Protein AF-X0RUM8-F1 (afdb_monomer_lite)

Secondary structure (DSSP, 8-state):
-TTTS--S-----HHHHTTSS-HHHHHHHHHHTT-----

pLDDT: mean 82.25, std 8.24, range [59.5, 92.69]

Foldseek 3Di:
DVVVDVDPDDDDDPCCVVPVDHPVRVQVVCVVVVHDDDD

Radius of gyration: 10.51 Å; chains: 1; bounding box: 24×19×21 Å

InterPro domains:
  IPR011060 Ribulose-phosphate binding barrel [SSF51366] (1-38)
  IPR013785 Aldolase-type TIM barrel [G3DSA:3.20.20.70] (1-39)

Organism: NCBI:txid412755

Structure (mmCIF, N/CA/C/O backbone):
data_AF-X0RUM8-F1
#
_entry.id   AF-X0RUM8-F1
#
loop_
_atom_site.group_PDB
_atom_site.id
_atom_site.type_symbol
_atom_site.label_atom_id
_atom_site.label_alt_id
_atom_site.label_comp_id
_atom_site.label_asym_id
_atom_site.label_entity_id
_atom_site.label_seq_id
_atom_site.pdbx_PDB_ins_code
_atom_site.Cartn_x
_atom_site.Cartn_y
_atom_site.Cartn_z
_atom_site.occupancy
_atom_site.B_iso_or_equiv
_atom_site.auth_seq_id
_atom_site.auth_comp_id
_atom_site.auth_asym_id
_atom_site.auth_atom_id
_atom_site.pdbx_PDB_model_num
ATOM 1 N N . MET A 1 1 ? 7.735 -7.354 -2.365 1.00 59.50 1 MET A N 1
ATOM 2 C CA . MET A 1 1 ? 7.302 -7.697 -3.737 1.00 59.50 1 MET A CA 1
ATOM 3 C C . MET A 1 1 ? 7.780 -6.662 -4.735 1.00 59.50 1 MET A C 1
ATOM 5 O O . MET A 1 1 ? 8.674 -7.020 -5.466 1.00 59.50 1 MET A O 1
ATOM 9 N N . ILE A 1 2 ? 7.325 -5.402 -4.704 1.00 64.19 2 ILE A N 1
ATOM 10 C CA . ILE A 1 2 ? 7.773 -4.350 -5.656 1.00 64.19 2 ILE A CA 1
ATOM 11 C C . ILE A 1 2 ? 9.303 -4.169 -5.679 1.00 64.19 2 ILE A C 1
ATOM 13 O O . ILE A 1 2 ? 9.900 -3.963 -6.718 1.00 64.19 2 ILE A O 1
ATOM 17 N N . LYS A 1 3 ? 9.967 -4.305 -4.527 1.00 62.16 3 LYS A N 1
ATOM 18 C CA . LYS A 1 3 ? 11.433 -4.199 -4.428 1.00 62.16 3 LYS A CA 1
ATOM 19 C C . LYS A 1 3 ? 12.208 -5.398 -5.008 1.00 62.16 3 LYS A C 1
ATOM 21 O O . LYS A 1 3 ? 13.408 -5.298 -5.210 1.00 62.16 3 LYS A O 1
ATOM 26 N N . TYR A 1 4 ? 11.547 -6.540 -5.208 1.00 72.06 4 TYR A N 1
ATOM 27 C CA . TYR A 1 4 ? 12.179 -7.816 -5.590 1.00 72.06 4 TYR A CA 1
ATOM 28 C C . TYR A 1 4 ? 11.623 -8.404 -6.894 1.00 72.06 4 TYR A C 1
ATOM 30 O O . TYR A 1 4 ? 12.180 -9.356 -7.425 1.00 72.06 4 TYR A O 1
ATOM 38 N N . ALA A 1 5 ? 10.511 -7.865 -7.380 1.00 70.00 5 ALA A N 1
ATOM 39 C CA . ALA A 1 5 ? 9.869 -8.193 -8.635 1.00 70.00 5 ALA A CA 1
ATOM 40 C C . ALA A 1 5 ? 9.724 -6.879 -9.397 1.00 70.00 5 ALA A C 1
ATOM 42 O O . ALA A 1 5 ? 9.256 -5.902 -8.814 1.00 70.00 5 ALA A O 1
ATOM 43 N N . ASP A 1 6 ? 10.140 -6.873 -10.658 1.00 78.69 6 ASP A N 1
ATOM 44 C CA . ASP A 1 6 ? 10.095 -5.723 -11.563 1.00 78.69 6 ASP A CA 1
ATOM 45 C C . ASP A 1 6 ? 8.637 -5.404 -11.9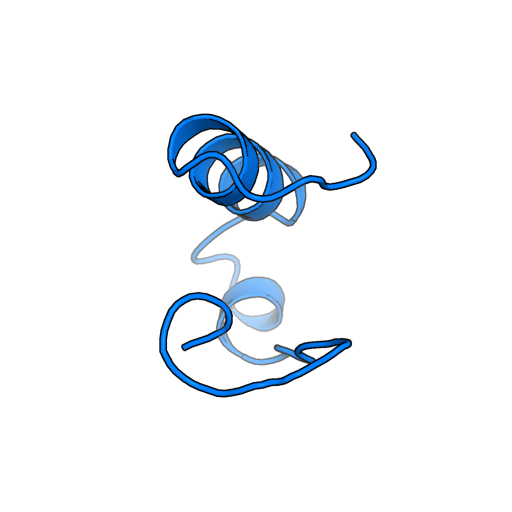37 1.00 78.69 6 ASP A C 1
ATOM 47 O O . ASP A 1 6 ? 8.136 -5.778 -12.992 1.00 78.69 6 ASP A O 1
ATOM 51 N N . ALA A 1 7 ? 7.898 -4.860 -10.971 1.00 79.56 7 ALA A N 1
ATOM 52 C CA . ALA A 1 7 ? 6.465 -4.637 -11.046 1.00 79.56 7 ALA A CA 1
ATOM 53 C C . ALA A 1 7 ? 6.164 -3.142 -10.956 1.00 79.56 7 ALA A C 1
ATOM 55 O O . ALA A 1 7 ? 6.420 -2.512 -9.928 1.00 79.56 7 ALA A O 1
ATOM 56 N N . ASP A 1 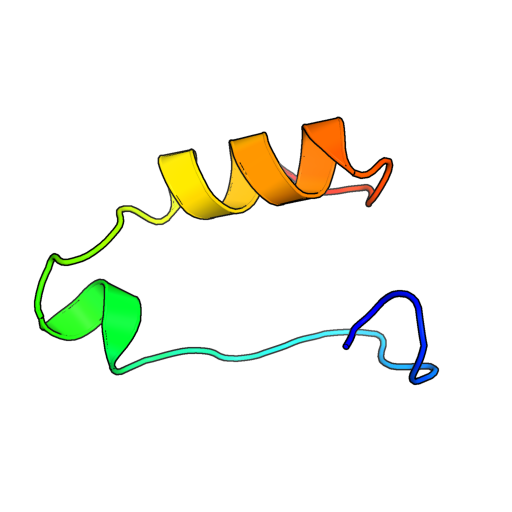8 ? 5.530 -2.605 -11.997 1.00 77.12 8 ASP A N 1
ATOM 57 C CA . ASP A 1 8 ? 5.139 -1.192 -12.071 1.00 77.12 8 ASP A CA 1
ATOM 58 C C . ASP A 1 8 ? 3.989 -0.832 -11.115 1.00 77.12 8 ASP A C 1
ATOM 60 O O . ASP A 1 8 ? 3.836 0.320 -10.707 1.00 77.12 8 ASP A O 1
ATOM 64 N N . ALA A 1 9 ? 3.153 -1.813 -10.752 1.00 77.19 9 ALA A N 1
ATOM 65 C CA . ALA A 1 9 ? 1.999 -1.620 -9.879 1.00 77.19 9 ALA A CA 1
ATOM 66 C C . ALA A 1 9 ? 1.608 -2.900 -9.127 1.00 77.19 9 ALA A C 1
ATOM 68 O O . ALA A 1 9 ? 1.810 -4.019 -9.595 1.00 77.19 9 ALA A O 1
ATOM 69 N N . VAL A 1 10 ? 0.983 -2.728 -7.958 1.00 79.88 10 VAL A N 1
ATOM 70 C CA . VAL A 1 10 ? 0.412 -3.821 -7.161 1.00 79.88 10 VAL A CA 1
ATOM 71 C C . VAL A 1 10 ? -1.016 -3.467 -6.775 1.00 79.88 10 VAL A C 1
ATOM 73 O O . VAL A 1 10 ? -1.273 -2.393 -6.231 1.00 79.88 10 VAL A O 1
ATOM 76 N N . LEU A 1 11 ? -1.941 -4.390 -7.030 1.00 81.75 11 LEU A N 1
ATOM 77 C CA . LEU A 1 11 ? -3.331 -4.293 -6.600 1.00 81.75 11 LEU A CA 1
ATOM 78 C C . LEU A 1 11 ? -3.535 -5.139 -5.345 1.00 81.75 11 LEU A C 1
ATOM 80 O O . LEU A 1 11 ? -3.147 -6.305 -5.301 1.00 81.75 11 LEU A O 1
ATOM 84 N N . VAL A 1 12 ? -4.178 -4.562 -4.331 1.00 78.56 12 VAL A N 1
ATOM 85 C CA . VAL A 1 12 ? -4.545 -5.286 -3.111 1.00 78.56 12 VAL A CA 1
ATOM 86 C C . VAL A 1 12 ? -5.979 -4.942 -2.723 1.00 78.56 12 VAL A C 1
ATOM 88 O O . VAL A 1 12 ? -6.340 -3.771 -2.692 1.00 78.56 12 VAL A O 1
ATOM 91 N N . ALA A 1 13 ? -6.788 -5.961 -2.418 1.00 75.06 13 ALA A N 1
ATOM 92 C CA . ALA A 1 13 ? -8.200 -5.802 -2.059 1.00 75.06 13 ALA A CA 1
ATOM 93 C C . ALA A 1 13 ? -8.501 -6.234 -0.614 1.00 75.06 13 ALA A C 1
ATOM 95 O O . ALA A 1 13 ? -9.050 -5.459 0.162 1.00 75.06 13 ALA A O 1
ATOM 96 N N . SER A 1 14 ? -8.104 -7.443 -0.211 1.00 78.88 14 SER A N 1
ATOM 97 C CA . SER A 1 14 ? -8.526 -8.042 1.066 1.00 78.88 14 SER A CA 1
ATOM 98 C C . SER A 1 14 ? -8.055 -7.274 2.309 1.00 78.88 14 SER A C 1
ATOM 100 O O . SER A 1 14 ? -8.834 -7.088 3.239 1.00 78.88 14 SER A O 1
ATOM 102 N N . ILE A 1 15 ? -6.820 -6.763 2.337 1.00 78.31 15 ILE A N 1
ATOM 103 C CA . ILE A 1 15 ? -6.291 -6.045 3.517 1.00 78.31 15 ILE A CA 1
ATOM 104 C C . ILE A 1 15 ? -6.974 -4.690 3.761 1.00 78.31 15 ILE A C 1
ATOM 106 O O . ILE A 1 15 ? -7.016 -4.232 4.903 1.00 78.31 15 ILE A O 1
ATOM 110 N N . PHE A 1 16 ? -7.513 -4.077 2.701 1.00 80.00 16 PHE A N 1
ATOM 111 C CA . PHE A 1 16 ? -8.270 -2.827 2.769 1.00 80.00 16 PHE A CA 1
ATOM 112 C C . PHE A 1 16 ? -9.757 -3.092 3.007 1.00 80.00 16 PHE A C 1
ATOM 114 O O . PHE A 1 16 ? -10.384 -2.382 3.786 1.00 80.00 16 PHE A O 1
ATOM 121 N N . HIS A 1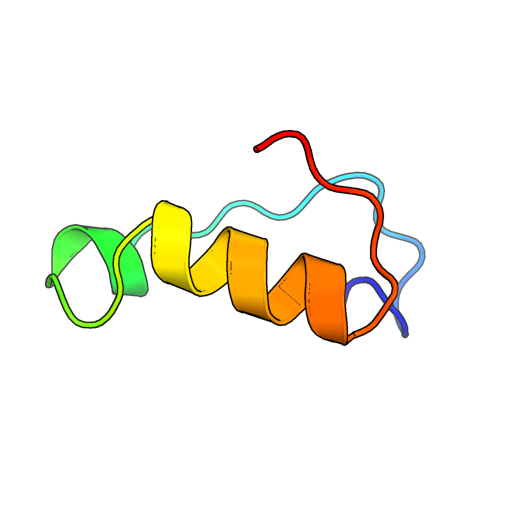 17 ? -10.311 -4.141 2.392 1.00 79.31 17 HIS A N 1
ATOM 122 C CA . HIS A 1 17 ? -11.725 -4.492 2.520 1.00 79.31 17 HIS A CA 1
ATOM 123 C C . HIS A 1 17 ? -12.092 -4.923 3.945 1.00 79.31 17 HIS A C 1
ATOM 125 O O . HIS A 1 17 ? -13.133 -4.531 4.460 1.00 79.31 17 HIS A O 1
ATOM 131 N N . TYR A 1 18 ? -11.203 -5.659 4.617 1.00 84.19 18 TYR A N 1
ATOM 132 C CA . TYR A 1 18 ? -11.397 -6.069 6.011 1.00 84.19 18 TYR A CA 1
ATOM 133 C C . TYR A 1 18 ? -10.886 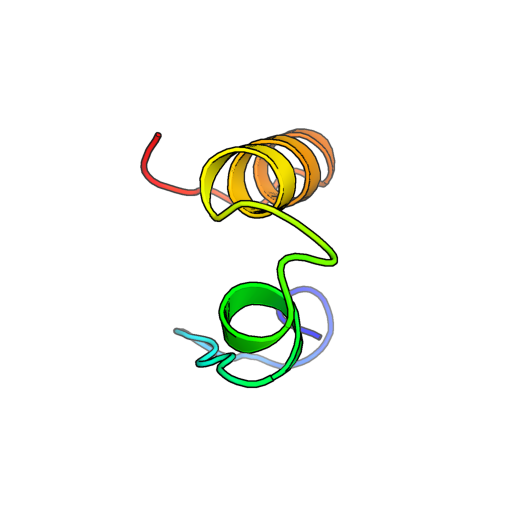-5.042 7.034 1.00 84.19 18 TYR A C 1
ATOM 135 O O . TYR A 1 18 ? -10.794 -5.356 8.217 1.00 84.19 18 TYR A O 1
ATOM 143 N N . GLY A 1 19 ? -10.503 -3.834 6.601 1.00 80.69 19 GLY A N 1
ATOM 144 C CA . GLY A 1 19 ? -10.086 -2.747 7.495 1.00 80.69 19 GLY A CA 1
ATOM 145 C C . GLY A 1 19 ? -8.823 -3.024 8.318 1.00 80.69 19 GLY A C 1
ATOM 146 O O . GLY A 1 19 ? -8.543 -2.295 9.265 1.00 80.69 19 GLY A O 1
ATOM 147 N N . LYS A 1 20 ? -8.045 -4.059 7.972 1.00 83.62 20 LYS A N 1
ATOM 148 C CA . LYS A 1 20 ? -6.828 -4.434 8.710 1.00 83.62 20 LYS A CA 1
ATOM 149 C C . LYS A 1 20 ? -5.750 -3.353 8.602 1.00 83.62 20 LYS A C 1
ATOM 151 O O . LYS A 1 20 ? -5.007 -3.133 9.552 1.00 83.62 20 LYS A O 1
ATOM 156 N N . TYR A 1 21 ? -5.693 -2.676 7.455 1.00 86.69 21 TYR A N 1
ATOM 157 C CA . TYR A 1 21 ? -4.866 -1.498 7.219 1.00 86.69 21 TYR A CA 1
ATOM 158 C C . TYR A 1 21 ? -5.623 -0.505 6.340 1.00 86.69 21 TYR A C 1
ATOM 160 O O . TYR A 1 21 ? -6.434 -0.890 5.501 1.00 86.69 21 TYR A O 1
ATOM 168 N N . THR A 1 22 ? -5.338 0.781 6.502 1.00 89.94 22 THR A N 1
ATOM 169 C CA . THR A 1 22 ? -5.825 1.833 5.603 1.00 89.94 22 THR A CA 1
ATOM 170 C C . THR A 1 22 ? -4.879 2.016 4.419 1.00 89.94 22 THR A C 1
ATOM 172 O O . THR A 1 22 ? -3.681 1.733 4.499 1.00 89.94 22 THR A O 1
ATOM 175 N N . VAL A 1 23 ? -5.398 2.582 3.327 1.00 89.00 23 VAL A N 1
ATOM 176 C CA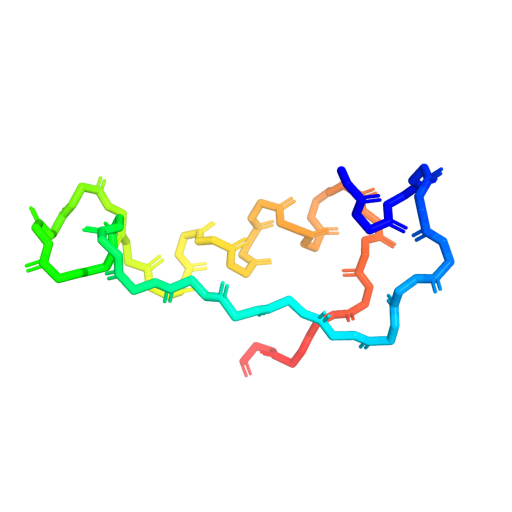 . VAL A 1 23 ? -4.582 2.989 2.170 1.00 89.00 23 VAL A CA 1
ATOM 177 C C . VAL A 1 23 ? -3.452 3.935 2.594 1.00 89.00 23 VAL A C 1
ATOM 179 O O . VAL A 1 23 ? -2.336 3.817 2.096 1.00 89.00 23 VAL A O 1
ATOM 182 N N . ARG A 1 24 ? -3.708 4.840 3.551 1.00 90.44 24 ARG A N 1
ATOM 183 C CA . ARG A 1 24 ? -2.687 5.757 4.078 1.00 90.44 24 ARG A CA 1
ATOM 184 C C . ARG A 1 24 ? -1.554 5.011 4.785 1.00 90.44 24 ARG A C 1
ATOM 186 O O . ARG A 1 24 ? -0.403 5.237 4.437 1.00 90.44 24 ARG A O 1
ATOM 193 N N . GLN A 1 25 ? -1.874 4.087 5.693 1.00 91.12 25 GLN A N 1
ATOM 194 C CA . GLN A 1 25 ? -0.864 3.284 6.400 1.00 91.12 25 GLN A CA 1
ATOM 195 C C . GLN A 1 25 ? 0.004 2.471 5.430 1.00 91.12 25 GLN A C 1
ATOM 197 O O . GLN A 1 25 ? 1.219 2.398 5.596 1.00 91.12 25 GLN A O 1
ATOM 202 N N . ALA A 1 26 ? -0.601 1.899 4.384 1.00 89.06 26 ALA A N 1
ATOM 203 C CA . ALA A 1 26 ? 0.145 1.173 3.360 1.00 89.06 26 ALA A CA 1
ATOM 204 C C . ALA A 1 26 ? 1.102 2.094 2.582 1.00 89.06 26 ALA A C 1
ATOM 206 O O . ALA A 1 26 ? 2.264 1.745 2.382 1.00 89.06 26 ALA A O 1
ATOM 207 N N . LYS A 1 27 ? 0.645 3.286 2.177 1.00 89.88 27 LYS A N 1
ATOM 208 C CA . LYS A 1 27 ? 1.491 4.276 1.490 1.00 89.88 27 LYS A CA 1
ATOM 209 C C . LYS A 1 27 ? 2.631 4.784 2.372 1.00 89.88 27 LYS A C 1
ATOM 211 O O . LYS A 1 27 ? 3.748 4.915 1.890 1.00 89.88 27 LYS A O 1
ATOM 216 N N . GLU A 1 28 ? 2.374 5.057 3.647 1.00 92.69 28 GLU A N 1
ATOM 217 C CA . GLU A 1 28 ? 3.408 5.493 4.594 1.00 92.69 28 GLU A CA 1
ATOM 218 C C . GLU A 1 28 ? 4.491 4.425 4.772 1.00 92.69 28 GLU A C 1
ATO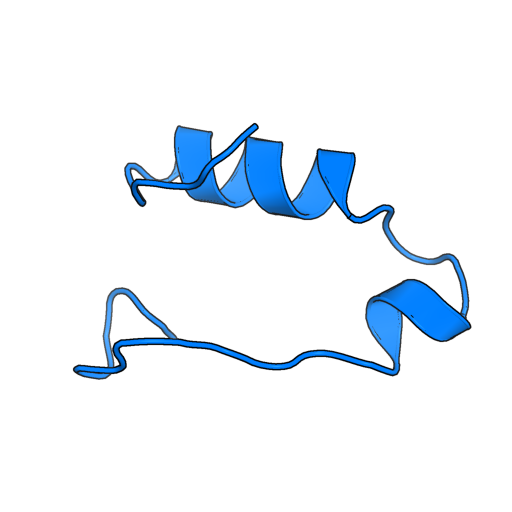M 220 O O . GLU A 1 28 ? 5.677 4.740 4.699 1.00 92.69 28 GLU A O 1
ATOM 225 N N . TYR A 1 29 ? 4.096 3.155 4.908 1.00 90.69 29 TYR A N 1
ATOM 226 C CA . TYR A 1 29 ? 5.040 2.039 4.961 1.00 90.69 29 TYR A CA 1
ATOM 227 C C . TYR A 1 29 ? 5.890 1.942 3.685 1.00 90.69 29 TYR A C 1
ATOM 229 O O . TYR A 1 29 ? 7.114 1.888 3.763 1.00 90.69 29 TYR A O 1
ATOM 237 N N . LEU A 1 30 ? 5.258 1.986 2.506 1.00 87.75 30 LEU A N 1
ATOM 238 C CA . LEU A 1 30 ? 5.967 1.928 1.222 1.00 87.75 30 LEU A CA 1
ATOM 239 C C . LEU A 1 30 ? 6.937 3.104 1.047 1.00 87.75 30 LEU A C 1
ATOM 241 O O . LEU A 1 30 ? 8.072 2.899 0.619 1.00 87.75 30 LEU A O 1
ATOM 245 N N . LYS A 1 31 ? 6.527 4.316 1.434 1.00 89.62 31 LYS A N 1
ATOM 246 C CA . LYS A 1 31 ? 7.393 5.498 1.411 1.00 89.62 31 LYS A CA 1
ATOM 247 C C . LYS A 1 31 ? 8.604 5.331 2.334 1.00 89.62 31 LYS A C 1
ATOM 249 O O . LYS A 1 31 ? 9.713 5.670 1.929 1.00 89.62 31 LYS A O 1
ATOM 254 N N . ASN A 1 32 ? 8.411 4.787 3.537 1.00 91.12 32 ASN A N 1
ATOM 255 C CA . ASN A 1 32 ? 9.499 4.524 4.487 1.00 91.12 32 ASN A CA 1
ATOM 256 C C . ASN A 1 32 ? 10.475 3.449 3.981 1.00 91.12 32 ASN A C 1
ATOM 258 O O . ASN A 1 32 ? 11.672 3.547 4.230 1.00 91.12 32 ASN A O 1
ATOM 262 N N . GLU A 1 33 ? 9.991 2.473 3.212 1.00 89.12 33 GLU A N 1
ATOM 263 C CA . GLU A 1 33 ? 10.820 1.466 2.529 1.00 89.12 33 GLU A CA 1
ATOM 264 C C . GLU A 1 33 ? 11.574 2.017 1.298 1.00 89.12 33 GLU A C 1
ATOM 266 O O . GLU A 1 33 ? 12.304 1.275 0.629 1.00 89.12 33 GLU A O 1
ATOM 271 N N . GLY A 1 34 ? 11.411 3.311 0.991 1.00 87.19 34 GLY A N 1
ATOM 272 C CA . GLY A 1 34 ? 12.047 3.996 -0.136 1.00 87.19 34 GLY A CA 1
ATOM 273 C C . GLY A 1 34 ? 11.311 3.829 -1.468 1.00 87.19 34 GLY A C 1
ATOM 274 O O . GLY A 1 34 ? 11.868 4.152 -2.515 1.00 87.19 34 GLY A O 1
ATOM 275 N N . ILE A 1 35 ? 10.074 3.325 -1.456 1.00 86.06 35 ILE A N 1
ATOM 276 C CA . ILE A 1 35 ? 9.254 3.167 -2.662 1.00 86.06 35 ILE A CA 1
ATOM 277 C C . ILE A 1 35 ? 8.493 4.471 -2.912 1.00 86.06 35 ILE A C 1
ATOM 279 O O . ILE A 1 35 ? 7.760 4.962 -2.051 1.00 86.06 35 ILE A O 1
ATOM 283 N N . ASN A 1 36 ? 8.655 5.036 -4.109 1.00 88.25 36 ASN A N 1
ATOM 284 C CA . ASN A 1 36 ? 7.992 6.278 -4.484 1.00 88.25 36 ASN A CA 1
ATOM 285 C C . ASN A 1 36 ? 6.484 6.047 -4.666 1.00 88.25 36 ASN A C 1
ATOM 287 O O . ASN A 1 36 ? 6.055 5.340 -5.577 1.00 88.25 36 ASN A O 1
ATOM 291 N N . VAL A 1 37 ? 5.678 6.640 -3.788 1.00 89.94 37 VAL A N 1
ATOM 292 C CA . VAL A 1 37 ? 4.216 6.532 -3.796 1.00 89.94 37 VAL A CA 1
ATOM 293 C C . VAL A 1 37 ? 3.586 7.912 -3.660 1.00 89.94 37 VAL A C 1
ATOM 295 O O . VAL A 1 37 ? 4.065 8.763 -2.909 1.00 89.94 37 VAL A O 1
ATOM 298 N N . ARG A 1 38 ? 2.466 8.138 -4.356 1.00 89.06 38 ARG A N 1
ATOM 299 C CA . ARG A 1 38 ? 1.679 9.369 -4.202 1.00 89.06 38 ARG A CA 1
ATOM 300 C C . ARG A 1 38 ? 0.946 9.333 -2.865 1.00 89.06 38 ARG A C 1
ATOM 302 O O . ARG A 1 38 ? 0.088 8.466 -2.689 1.00 89.06 38 ARG A O 1
ATOM 309 N N . LEU A 1 39 ? 1.246 10.263 -1.961 1.00 79.50 39 LEU A N 1
ATOM 310 C CA . LEU A 1 39 ? 0.488 10.448 -0.718 1.00 79.50 39 LEU A CA 1
ATOM 311 C C . LEU A 1 39 ? -0.873 11.076 -1.017 1.00 79.50 39 LEU A C 1
ATOM 313 O O . LEU A 1 39 ? -0.901 12.158 -1.637 1.00 79.50 39 LEU A O 1
#

Sequence (39 aa):
MIKYADADAVLVASIFHYGKYTVRQAKEYLKNEGINVRL